Protein AF-A0A170YYJ7-F1 (afdb_monomer)

Organism: Triatoma infestans (NCBI:txid30076)

InterPro domains:
  IPR053010 SET domain-containing protein SmydA-8 [PTHR46455] (1-159)

Sequence (159 aa):
ANRAISSGEIVLREKPLLSGPPQITGPVCLGCHNGLSSESWLTCPKCGWPMCSAKCFSSEYHQPECKWTMEQRNAKVKISQFVTPHPTYAGIMPLRACYFKEHRPDLWNKLLELECHTEYRRSTGKLEQERFAVAQFLRRFYKLEDKFTEEDILQICGI

Secondary structure (DSSP, 8-state):
--S---TT--------S-----SS-S-B-TTT-PBP-SSS-EE-TTT--EES-GGGGG-TTTHHHHHHIIIII-S------SSS--HHHHTHHHHHHHHHHHH-HHHHHHHHTS---HHHHHHTTHHHHHIIIIIIHHHHHHT-TTT--HHHHHHHHH-

Radius of gyration: 17.29 Å; Cα contacts (8 Å, |Δi|>4): 224; chains: 1; bounding box: 44×42×43 Å

Mean predicted aligned error: 4.3 Å

Nearest PDB structures (foldseek):
  2miq-assembly1_A  TM=3.712E-01  e=7.952E+00  Drosophila melanogaster

Structure (mmCIF, N/CA/C/O backbone):
data_AF-A0A170YYJ7-F1
#
_entry.id   AF-A0A170YYJ7-F1
#
loop_
_atom_site.group_PDB
_atom_site.id
_atom_site.type_symbol
_atom_site.label_atom_id
_atom_site.label_alt_id
_atom_site.label_comp_id
_atom_site.label_asym_id
_atom_site.label_entity_id
_atom_site.label_seq_id
_atom_site.pdbx_PDB_ins_code
_atom_site.Cartn_x
_atom_site.Cartn_y
_atom_site.Cartn_z
_atom_site.occupancy
_atom_site.B_iso_or_equiv
_atom_site.auth_seq_id
_atom_site.auth_comp_id
_atom_site.auth_asym_id
_atom_site.auth_atom_id
_atom_site.pdbx_PDB_model_num
ATOM 1 N N . ALA A 1 1 ? -24.684 -12.834 19.399 1.00 68.94 1 ALA A N 1
ATOM 2 C CA . ALA A 1 1 ? -25.572 -13.371 18.347 1.00 68.94 1 ALA A CA 1
ATOM 3 C C . ALA A 1 1 ? -27.001 -13.308 18.862 1.00 68.94 1 ALA A C 1
ATOM 5 O O . ALA A 1 1 ? -27.238 -13.777 19.965 1.00 68.94 1 ALA A O 1
ATOM 6 N N . ASN A 1 2 ? -27.926 -12.706 18.110 1.00 85.56 2 ASN A N 1
ATOM 7 C CA . ASN A 1 2 ? -29.290 -12.437 18.597 1.00 85.56 2 ASN A CA 1
ATOM 8 C C . ASN A 1 2 ? -30.294 -13.556 18.251 1.00 85.56 2 ASN A C 1
ATOM 10 O O . ASN A 1 2 ? -31.490 -13.389 18.463 1.00 85.56 2 ASN A O 1
ATOM 14 N N . ARG A 1 3 ? -29.830 -14.677 17.679 1.00 92.50 3 ARG A N 1
ATOM 15 C CA . ARG A 1 3 ? -30.647 -15.842 17.297 1.00 92.50 3 ARG A CA 1
ATOM 16 C C . ARG A 1 3 ? -29.796 -17.109 17.167 1.00 92.50 3 ARG A C 1
ATOM 18 O O . ARG A 1 3 ? -28.572 -17.010 17.080 1.00 92.50 3 ARG A O 1
ATOM 25 N N . ALA A 1 4 ? -30.452 -18.271 17.099 1.00 93.69 4 ALA A N 1
ATOM 26 C CA . ALA A 1 4 ? -29.817 -19.538 16.737 1.00 93.69 4 ALA A CA 1
ATOM 27 C C . ALA A 1 4 ? -29.275 -19.495 15.294 1.00 93.69 4 ALA A C 1
ATOM 29 O O . ALA A 1 4 ? -29.890 -18.889 14.409 1.00 93.69 4 ALA A O 1
ATOM 30 N N . ILE A 1 5 ? -28.116 -20.119 15.081 1.00 94.06 5 ILE A N 1
ATOM 31 C CA . ILE A 1 5 ? -27.394 -20.173 13.804 1.00 94.06 5 ILE A CA 1
ATOM 32 C C . ILE A 1 5 ? -27.263 -21.643 13.413 1.00 94.06 5 ILE A C 1
ATOM 34 O O . ILE A 1 5 ? -26.844 -22.463 14.231 1.00 94.06 5 ILE A O 1
ATOM 38 N N . SER A 1 6 ? -27.633 -21.972 12.179 1.00 95.44 6 SER A N 1
ATOM 39 C CA . SER A 1 6 ? -27.541 -23.341 11.666 1.00 95.44 6 SER A CA 1
ATOM 40 C C . SER A 1 6 ? -26.150 -23.640 11.105 1.00 95.44 6 SER A C 1
ATOM 42 O O . SER A 1 6 ? -25.427 -22.742 10.672 1.00 95.44 6 SER A O 1
ATOM 44 N N . SER A 1 7 ? -25.766 -24.920 11.077 1.00 95.06 7 SER A N 1
ATOM 45 C CA . SER A 1 7 ? -24.508 -25.337 10.447 1.00 95.06 7 SER A CA 1
ATOM 46 C C . SER A 1 7 ? -24.470 -24.914 8.972 1.00 95.06 7 SER A C 1
ATOM 48 O O . SER A 1 7 ? -25.429 -25.140 8.235 1.00 95.06 7 SER A O 1
ATOM 50 N N . GLY A 1 8 ? -23.371 -24.280 8.551 1.00 94.56 8 GLY A N 1
ATOM 51 C CA . GLY A 1 8 ? -23.176 -23.778 7.185 1.00 94.56 8 GLY A CA 1
ATOM 52 C C . GLY A 1 8 ? -23.869 -22.447 6.866 1.00 94.56 8 GLY A C 1
ATOM 53 O O . GLY A 1 8 ? -23.760 -21.959 5.742 1.00 94.56 8 GLY A O 1
ATOM 54 N N . GLU A 1 9 ? -24.565 -21.836 7.824 1.00 95.69 9 GLU A N 1
ATOM 55 C CA . GLU A 1 9 ? -25.252 -20.567 7.611 1.00 95.69 9 GLU A CA 1
ATOM 56 C C . GLU A 1 9 ? -24.273 -19.383 7.511 1.00 95.69 9 GLU A C 1
ATOM 58 O O . GLU A 1 9 ? -23.360 -19.224 8.324 1.00 95.69 9 GLU A O 1
ATOM 63 N N . ILE A 1 10 ? -24.492 -18.504 6.528 1.00 93.9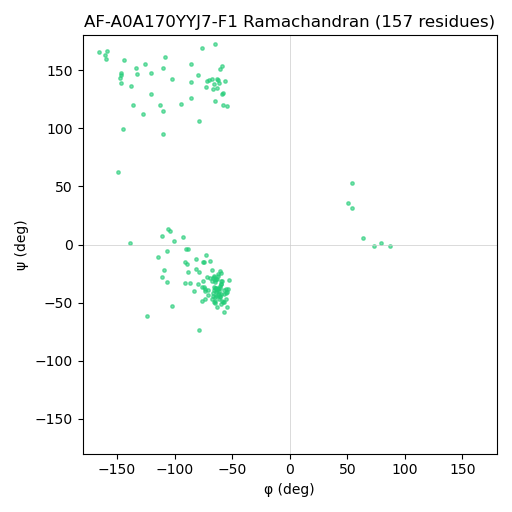4 10 ILE A N 1
ATOM 64 C CA . ILE A 1 10 ? -23.732 -17.257 6.393 1.00 93.94 10 ILE A CA 1
ATOM 65 C C . ILE A 1 10 ? -24.278 -16.232 7.387 1.00 93.94 10 ILE A C 1
ATOM 67 O O . ILE A 1 10 ? -25.340 -15.651 7.176 1.00 93.94 10 ILE A O 1
ATOM 71 N N . VAL A 1 11 ? -23.521 -15.983 8.454 1.00 93.75 11 VAL A N 1
ATOM 72 C CA . VAL A 1 11 ? -23.893 -15.027 9.512 1.00 93.75 11 VAL A CA 1
ATOM 73 C C . VAL A 1 11 ? -23.613 -13.577 9.105 1.00 93.75 11 VAL A C 1
ATOM 75 O O . VAL A 1 11 ? 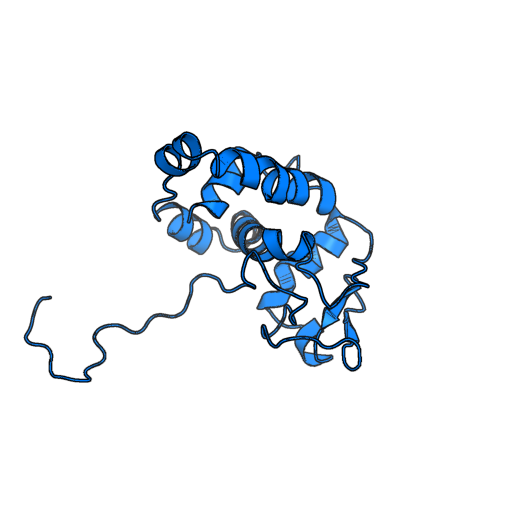-24.362 -12.676 9.476 1.00 93.75 11 VAL A O 1
ATOM 78 N N . LEU A 1 12 ? -22.549 -13.345 8.332 1.00 93.00 12 LEU A N 1
ATOM 79 C CA . LEU A 1 12 ? -22.126 -12.025 7.868 1.00 93.00 12 LEU A CA 1
ATOM 80 C C . LEU A 1 12 ? -21.502 -12.140 6.474 1.00 93.00 12 LEU A C 1
ATOM 82 O O . LEU A 1 12 ? -20.732 -13.060 6.198 1.00 93.00 12 LEU A O 1
ATOM 86 N N . ARG A 1 13 ? -21.818 -11.184 5.600 1.00 94.69 13 ARG A N 1
ATOM 87 C CA . ARG A 1 13 ? -21.147 -10.986 4.314 1.00 94.69 13 ARG A CA 1
ATOM 88 C C . ARG A 1 13 ? -20.905 -9.498 4.138 1.00 94.69 13 ARG A C 1
ATOM 90 O O . ARG A 1 13 ? -21.857 -8.728 4.078 1.00 94.69 13 ARG A O 1
ATOM 97 N N . GLU A 1 14 ? -19.646 -9.117 3.999 1.00 93.12 14 GLU A N 1
ATOM 98 C CA . GLU A 1 14 ? -19.244 -7.726 3.827 1.00 93.12 14 GLU A CA 1
ATOM 99 C C . GLU A 1 14 ? -18.233 -7.602 2.682 1.00 93.12 14 GLU A C 1
ATOM 101 O O . GLU A 1 14 ? -17.515 -8.550 2.357 1.00 93.12 14 GLU A O 1
ATOM 106 N N . LYS A 1 15 ? -18.216 -6.439 2.026 1.00 90.94 15 LYS A N 1
ATOM 107 C CA . LYS A 1 15 ? -17.184 -6.106 1.042 1.00 90.94 15 LYS A CA 1
ATOM 108 C C . LYS A 1 15 ? -15.971 -5.519 1.768 1.00 90.94 15 LYS A C 1
ATOM 110 O O . LYS A 1 15 ? -16.167 -4.698 2.658 1.00 90.94 15 LYS A O 1
ATOM 115 N N . PRO A 1 16 ? -14.736 -5.859 1.369 1.00 90.88 16 PRO A N 1
ATOM 116 C CA . PRO A 1 16 ? -13.560 -5.276 1.997 1.00 90.88 16 PRO A CA 1
ATOM 117 C C . PRO A 1 16 ? -13.539 -3.755 1.792 1.00 90.88 16 PRO A C 1
ATOM 119 O O . PRO A 1 16 ? -13.824 -3.276 0.692 1.00 90.88 16 PRO A O 1
ATOM 122 N N . LEU A 1 17 ? -13.155 -3.007 2.831 1.00 91.19 17 LEU A N 1
ATOM 123 C CA . LEU A 1 17 ? -12.906 -1.563 2.722 1.00 91.19 17 LEU A CA 1
ATOM 124 C C . LEU A 1 17 ? -11.730 -1.280 1.779 1.00 91.19 17 LEU A C 1
ATOM 126 O O . LEU A 1 17 ? -11.755 -0.324 1.005 1.00 91.19 17 LEU A O 1
ATOM 130 N N . LEU A 1 18 ? -10.711 -2.141 1.831 1.00 91.50 18 LEU A N 1
ATOM 131 C CA . LEU A 1 18 ? -9.502 -2.057 1.030 1.00 91.50 18 LEU A CA 1
ATOM 132 C C . LEU A 1 18 ? -8.978 -3.461 0.703 1.00 91.50 18 LEU A C 1
ATOM 134 O O . LEU A 1 18 ? -9.114 -4.387 1.497 1.00 91.50 18 LEU A O 1
ATOM 138 N N . SER A 1 19 ? -8.356 -3.616 -0.465 1.00 91.88 19 SER A N 1
ATOM 139 C CA . SER A 1 19 ? -7.645 -4.838 -0.849 1.00 91.88 19 SER A CA 1
ATOM 140 C C . SER A 1 19 ? -6.265 -4.509 -1.415 1.00 91.88 19 SER A C 1
ATOM 142 O O . SER A 1 19 ? -6.058 -3.477 -2.065 1.00 91.88 19 SER A O 1
ATOM 144 N N . GLY A 1 20 ? -5.302 -5.393 -1.175 1.00 92.56 20 GLY A N 1
ATOM 145 C CA . GLY A 1 20 ? -3.909 -5.178 -1.539 1.00 92.56 20 GLY A CA 1
ATOM 146 C C . GLY A 1 20 ? -3.082 -6.461 -1.474 1.00 92.56 20 GLY A C 1
ATOM 147 O O . GLY A 1 20 ? -3.537 -7.456 -0.912 1.00 92.56 20 GLY A O 1
ATOM 148 N N . PRO A 1 21 ? -1.877 -6.444 -2.066 1.00 92.50 21 PRO A N 1
ATOM 149 C CA . PRO A 1 21 ? -0.914 -7.524 -1.904 1.00 92.50 21 PRO A CA 1
ATOM 150 C C . PRO A 1 21 ? -0.504 -7.704 -0.429 1.00 92.50 21 PRO A C 1
ATOM 152 O O . PRO A 1 21 ? -0.463 -6.715 0.309 1.00 92.50 21 PRO A O 1
ATOM 155 N N . PRO A 1 22 ? -0.131 -8.927 -0.005 1.00 88.31 22 PRO A N 1
ATOM 156 C CA . PRO A 1 22 ? 0.529 -9.147 1.280 1.00 88.31 22 PRO A CA 1
ATOM 157 C C . PRO A 1 22 ? 1.837 -8.355 1.389 1.00 88.31 22 PRO A C 1
ATOM 159 O O . PRO A 1 22 ? 2.495 -8.107 0.380 1.00 88.31 22 PRO A O 1
ATOM 162 N N . GLN A 1 23 ? 2.266 -8.019 2.613 1.00 83.56 23 GLN A N 1
ATOM 163 C CA . GLN A 1 23 ? 3.525 -7.284 2.809 1.00 83.56 23 GLN A CA 1
ATOM 164 C C . GLN A 1 23 ? 4.747 -8.049 2.272 1.00 83.56 23 GLN A C 1
ATOM 166 O O . GLN A 1 23 ? 5.681 -7.453 1.739 1.00 83.56 23 GLN A O 1
ATOM 171 N N . ILE A 1 24 ? 4.732 -9.378 2.403 1.00 87.75 24 ILE A N 1
ATOM 172 C CA . ILE A 1 24 ? 5.781 -10.271 1.914 1.00 87.75 24 ILE A CA 1
ATOM 173 C C . ILE A 1 24 ? 5.201 -11.054 0.741 1.00 87.75 24 ILE A C 1
ATOM 175 O O . ILE A 1 24 ? 4.529 -12.066 0.923 1.00 87.75 24 ILE A O 1
ATOM 179 N N . THR A 1 25 ? 5.439 -10.561 -0.471 1.00 87.69 25 THR A N 1
ATOM 180 C CA . THR A 1 25 ? 4.999 -11.215 -1.704 1.00 87.69 25 THR A CA 1
ATOM 181 C C . THR A 1 25 ? 5.996 -10.976 -2.828 1.00 87.69 25 THR A C 1
ATOM 183 O O . THR A 1 25 ? 6.580 -9.894 -2.930 1.00 87.69 25 THR A O 1
ATOM 186 N N . GLY A 1 26 ? 6.152 -11.968 -3.707 1.00 88.12 26 GLY A N 1
ATOM 187 C CA . GLY A 1 26 ? 6.691 -11.721 -5.044 1.00 88.12 26 GLY A CA 1
ATOM 188 C C . GLY A 1 26 ? 5.741 -10.829 -5.859 1.00 88.12 26 GLY A C 1
ATOM 189 O O . GLY A 1 26 ? 4.630 -10.532 -5.400 1.00 88.12 26 GLY A O 1
ATOM 190 N N . PRO A 1 27 ? 6.136 -10.379 -7.060 1.00 89.12 27 PRO A N 1
ATOM 191 C CA . PRO A 1 27 ? 5.299 -9.488 -7.848 1.00 89.12 27 PRO A CA 1
ATOM 192 C C . PRO A 1 27 ? 3.933 -10.084 -8.186 1.00 89.12 27 PRO A C 1
ATOM 194 O O . PRO A 1 27 ? 3.812 -11.189 -8.713 1.00 89.12 27 PRO A O 1
ATOM 197 N N . VAL A 1 28 ? 2.896 -9.300 -7.916 1.00 93.31 28 VAL A N 1
ATOM 198 C CA . VAL A 1 28 ? 1.508 -9.607 -8.262 1.00 93.31 28 VAL A CA 1
ATOM 199 C C . VAL A 1 28 ? 0.924 -8.451 -9.060 1.00 93.31 28 VAL A C 1
ATOM 201 O O . VAL A 1 28 ? 1.355 -7.305 -8.942 1.00 93.31 28 VAL A O 1
ATOM 204 N N . CYS A 1 29 ? -0.095 -8.718 -9.866 1.00 95.19 29 CYS A N 1
ATOM 205 C CA . CYS A 1 29 ? -0.806 -7.661 -10.560 1.00 95.19 29 CYS A CA 1
ATOM 206 C C . CYS A 1 29 ? -1.512 -6.763 -9.542 1.00 95.19 29 CYS A C 1
ATOM 208 O O . CYS A 1 29 ? -2.374 -7.219 -8.799 1.00 95.19 29 CYS A O 1
ATOM 210 N N . LEU A 1 30 ? -1.233 -5.463 -9.554 1.00 96.12 30 LEU A N 1
ATOM 211 C CA . LEU A 1 30 ? -1.900 -4.543 -8.633 1.00 96.12 30 LEU A CA 1
ATOM 212 C C . LEU A 1 30 ? -3.372 -4.267 -8.994 1.00 96.12 30 LEU A C 1
ATOM 214 O O . LEU A 1 30 ? -4.108 -3.688 -8.197 1.00 96.12 30 LEU A O 1
ATOM 218 N N . GLY A 1 31 ? -3.829 -4.714 -10.167 1.00 96.06 31 GLY A N 1
ATOM 219 C CA . GLY A 1 31 ? -5.227 -4.612 -10.575 1.00 96.06 31 GLY A CA 1
ATOM 220 C C . GLY A 1 31 ? -6.124 -5.768 -10.120 1.00 96.06 31 GLY A C 1
ATOM 221 O O . GLY A 1 31 ? -7.305 -5.520 -9.896 1.00 96.06 31 GLY A O 1
ATOM 222 N N . CYS A 1 32 ? -5.601 -6.998 -10.022 1.00 95.44 32 CYS A N 1
ATOM 223 C CA . CYS A 1 32 ? -6.387 -8.204 -9.698 1.00 95.44 32 CYS A CA 1
ATOM 224 C C . CYS A 1 32 ? -5.714 -9.180 -8.717 1.00 95.44 32 CYS A C 1
ATOM 226 O O . CYS A 1 32 ? -6.265 -10.242 -8.454 1.00 95.44 32 CYS A O 1
ATOM 228 N N . HIS A 1 33 ? -4.514 -8.856 -8.229 1.00 94.44 33 HIS A N 1
ATOM 229 C CA . HIS A 1 33 ? -3.708 -9.632 -7.275 1.00 94.44 33 HIS A CA 1
ATOM 230 C C . HIS A 1 33 ? -3.223 -11.012 -7.744 1.00 94.44 33 HIS A C 1
ATOM 232 O O . HIS A 1 33 ? -2.569 -11.711 -6.976 1.00 94.44 33 HIS A O 1
ATOM 238 N N . ASN A 1 34 ? -3.444 -11.384 -9.008 1.00 93.25 34 ASN A N 1
ATOM 239 C CA . ASN A 1 34 ? -2.844 -12.589 -9.587 1.00 93.25 34 ASN A CA 1
ATOM 240 C C . ASN A 1 34 ? -1.310 -12.496 -9.593 1.00 93.25 34 ASN A C 1
ATOM 242 O O . ASN A 1 34 ? -0.756 -11.437 -9.902 1.00 93.25 34 ASN A O 1
ATOM 246 N N . GLY A 1 35 ? -0.635 -13.615 -9.320 1.00 91.50 35 GLY A N 1
ATOM 247 C CA . GLY A 1 35 ? 0.821 -13.731 -9.434 1.00 91.50 35 GLY A CA 1
ATOM 248 C C . GLY A 1 35 ? 1.326 -13.369 -10.830 1.00 91.50 35 GLY A C 1
ATOM 249 O O . GLY A 1 35 ? 0.689 -13.698 -11.832 1.00 91.50 35 GLY A O 1
ATOM 250 N N . LEU A 1 36 ? 2.461 -12.673 -10.887 1.00 91.38 36 LEU A N 1
ATOM 251 C CA . LEU A 1 36 ? 3.171 -12.382 -12.128 1.00 91.38 36 LEU A CA 1
ATOM 252 C C . LEU A 1 36 ? 4.373 -13.314 -12.251 1.00 91.38 36 LEU A C 1
ATOM 254 O O . LEU A 1 36 ? 5.039 -13.616 -11.263 1.00 91.38 36 LEU A O 1
ATOM 258 N N . SER A 1 37 ? 4.650 -13.748 -13.474 1.00 84.38 37 SER A N 1
ATOM 259 C CA . SER A 1 37 ? 5.824 -14.555 -13.811 1.00 84.38 37 SER A CA 1
ATOM 260 C C . SER A 1 37 ? 6.819 -13.711 -14.602 1.00 84.38 37 SER A C 1
ATOM 262 O O . SER A 1 37 ? 6.441 -12.678 -15.158 1.00 84.38 37 SER A O 1
ATOM 264 N N . SER A 1 38 ? 8.083 -14.127 -14.675 1.00 79.56 38 SER A N 1
ATOM 265 C CA . SER A 1 38 ? 9.093 -13.451 -15.501 1.00 79.56 38 SER A CA 1
ATOM 266 C C . SER A 1 38 ? 8.754 -13.486 -16.992 1.00 79.56 38 SER A C 1
ATOM 268 O O . SER A 1 38 ? 9.171 -12.600 -17.736 1.00 79.56 38 SER A O 1
ATOM 270 N N . GLU A 1 39 ? 7.975 -14.478 -17.417 1.00 83.50 39 GLU A N 1
ATOM 271 C CA . GLU A 1 39 ? 7.660 -14.769 -18.813 1.00 83.50 39 GLU A CA 1
ATOM 272 C C . GLU A 1 39 ? 6.433 -13.997 -19.313 1.00 83.50 39 GLU A C 1
ATOM 274 O O . GLU A 1 39 ? 6.281 -13.801 -20.519 1.00 83.50 39 GLU A O 1
ATOM 279 N N . SER A 1 40 ? 5.538 -13.563 -18.415 1.00 84.19 40 SER A N 1
ATOM 280 C CA . SER A 1 40 ? 4.268 -12.948 -18.809 1.00 84.19 40 SER A CA 1
ATOM 281 C C . SER A 1 40 ? 3.821 -11.836 -17.863 1.00 84.19 40 SER A C 1
ATOM 283 O O . SER A 1 40 ? 3.228 -12.067 -16.806 1.00 84.19 40 SER A O 1
ATOM 285 N N . TRP A 1 41 ? 4.086 -10.601 -18.284 1.00 93.62 41 TRP A N 1
ATOM 286 C CA . TRP A 1 41 ? 3.578 -9.377 -17.676 1.00 93.62 41 TRP A CA 1
ATOM 287 C C . TRP A 1 41 ? 3.662 -8.220 -18.678 1.00 93.62 41 TRP A C 1
ATOM 289 O O . TRP A 1 41 ? 4.413 -8.254 -19.651 1.00 93.62 41 TRP A O 1
ATOM 299 N N . LEU A 1 42 ? 2.880 -7.174 -18.430 1.00 94.75 42 LEU A N 1
AT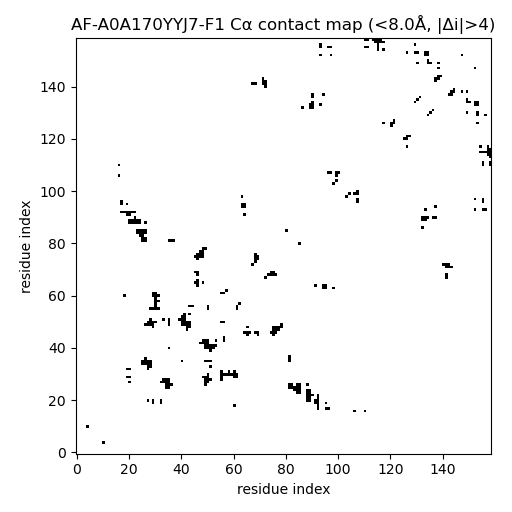OM 300 C CA . LEU A 1 42 ? 2.907 -5.921 -19.170 1.00 94.75 42 LEU A CA 1
ATOM 301 C C . LEU A 1 42 ? 3.223 -4.768 -18.226 1.00 94.75 42 LEU A C 1
ATOM 303 O O . LEU A 1 42 ? 2.792 -4.749 -17.075 1.00 94.75 42 LEU A O 1
ATOM 307 N N . THR A 1 43 ? 3.913 -3.759 -18.734 1.00 95.44 43 THR A N 1
ATOM 308 C CA . THR A 1 43 ? 4.196 -2.531 -17.990 1.00 95.44 43 THR A CA 1
ATOM 309 C C . THR A 1 43 ? 3.035 -1.555 -18.130 1.00 95.44 43 THR A C 1
ATOM 311 O O . THR A 1 43 ? 2.678 -1.184 -19.249 1.00 95.44 43 THR A O 1
ATOM 314 N N . CYS A 1 44 ? 2.485 -1.066 -17.015 1.00 97.25 44 CYS A N 1
ATOM 315 C CA . CYS A 1 44 ? 1.529 0.036 -17.052 1.00 97.25 44 CYS A CA 1
ATOM 316 C C . CYS A 1 44 ? 2.183 1.258 -17.725 1.00 97.25 44 CYS A C 1
ATOM 318 O O . CYS A 1 44 ? 3.187 1.772 -17.217 1.00 97.25 44 CYS A O 1
ATOM 320 N N . PRO A 1 45 ? 1.642 1.768 -18.848 1.00 96.38 45 PRO A N 1
ATOM 321 C CA . PRO A 1 45 ? 2.317 2.791 -19.645 1.00 96.38 45 PRO A CA 1
ATOM 322 C C . PRO A 1 45 ? 2.429 4.131 -18.913 1.00 96.38 45 PRO A C 1
ATOM 324 O O . PRO A 1 45 ? 3.322 4.915 -19.235 1.00 96.38 45 PRO A O 1
ATOM 327 N N . LYS A 1 46 ? 1.564 4.373 -17.920 1.00 96.38 46 LYS A N 1
ATOM 328 C CA . LYS A 1 46 ? 1.579 5.567 -17.069 1.00 96.38 46 LYS A CA 1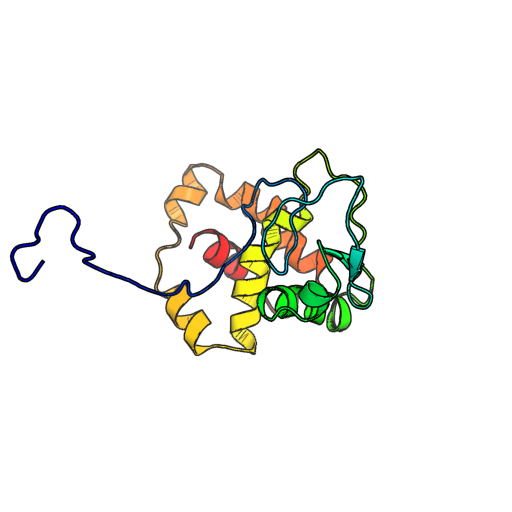
ATOM 329 C C . LYS A 1 46 ? 2.662 5.439 -15.996 1.00 96.38 46 LYS A C 1
ATOM 331 O O . LYS A 1 46 ? 3.727 6.033 -16.121 1.00 96.38 46 LYS A O 1
ATOM 336 N N . CYS A 1 47 ? 2.423 4.603 -14.990 1.00 95.94 47 CYS A N 1
ATOM 337 C CA . CYS A 1 47 ? 3.236 4.547 -13.776 1.00 95.94 47 CYS A CA 1
ATOM 338 C C . CYS A 1 47 ? 4.403 3.546 -13.820 1.00 95.94 47 CYS A C 1
ATOM 340 O O . CYS A 1 47 ? 5.283 3.626 -12.974 1.00 95.94 47 CYS A O 1
ATOM 342 N N . GLY A 1 48 ? 4.448 2.606 -14.768 1.00 95.31 48 GLY A N 1
ATOM 343 C CA . GLY A 1 48 ? 5.523 1.609 -14.870 1.00 95.31 48 GLY A CA 1
ATOM 344 C C . GLY A 1 48 ? 5.339 0.322 -14.055 1.00 95.31 48 GLY A C 1
ATOM 345 O O . GLY A 1 48 ? 6.185 -0.563 -14.136 1.00 95.31 48 GLY A O 1
ATOM 346 N N . TRP A 1 49 ? 4.256 0.173 -13.289 1.00 95.25 49 TRP A N 1
ATOM 347 C CA . TRP A 1 49 ? 4.007 -1.063 -12.538 1.00 95.25 49 TRP A CA 1
ATOM 348 C C . TRP A 1 49 ? 3.761 -2.272 -13.460 1.00 95.25 49 TRP A C 1
ATOM 350 O O . TRP A 1 49 ? 3.023 -2.128 -14.440 1.00 95.25 49 TRP A O 1
ATOM 360 N N . PRO A 1 50 ? 4.326 -3.458 -13.157 1.00 94.56 50 PRO A N 1
ATOM 361 C CA . PRO A 1 50 ? 4.024 -4.685 -13.885 1.00 94.56 50 PRO A CA 1
ATOM 362 C C . PRO A 1 50 ? 2.596 -5.174 -13.586 1.00 94.56 50 PRO A C 1
ATOM 364 O O . PRO A 1 50 ? 2.100 -5.078 -12.463 1.00 94.56 50 PRO A O 1
ATOM 367 N N . MET A 1 51 ? 1.919 -5.688 -14.610 1.00 95.75 51 MET A N 1
ATOM 368 C CA . MET A 1 51 ? 0.511 -6.093 -14.590 1.00 95.75 51 MET A CA 1
ATOM 369 C C . MET A 1 51 ? 0.290 -7.334 -15.444 1.00 95.75 51 MET A C 1
ATOM 371 O O . MET A 1 51 ? 1.046 -7.590 -16.373 1.00 95.75 51 MET A O 1
ATOM 375 N N . CYS A 1 52 ? -0.792 -8.072 -15.196 1.00 95.81 52 CYS A N 1
ATOM 376 C CA . CYS A 1 52 ? -1.105 -9.258 -15.994 1.00 95.81 52 CYS A CA 1
ATOM 377 C C . CYS A 1 52 ? -1.742 -8.926 -17.356 1.00 95.81 52 CYS A C 1
ATOM 379 O O . CYS A 1 52 ? -1.692 -9.737 -18.272 1.00 95.81 52 CYS A O 1
ATOM 381 N N . SER A 1 53 ? -2.376 -7.757 -17.503 1.00 95.94 53 SER A N 1
ATOM 382 C CA . SER A 1 53 ? -3.081 -7.379 -18.732 1.00 95.94 53 SER A CA 1
ATOM 383 C C . SER A 1 53 ? -3.301 -5.870 -18.840 1.00 95.94 53 SER A C 1
ATOM 385 O O . SER A 1 53 ? -3.272 -5.149 -17.839 1.00 95.94 53 SER A O 1
ATOM 387 N N . ALA A 1 54 ? -3.612 -5.398 -20.052 1.00 96.31 54 ALA A N 1
ATOM 388 C CA . ALA A 1 54 ? -3.937 -3.995 -20.295 1.00 96.31 54 ALA A CA 1
ATOM 389 C C . ALA A 1 54 ? -5.212 -3.532 -19.569 1.00 96.31 54 ALA A C 1
ATOM 391 O O . ALA A 1 54 ? -5.299 -2.380 -19.149 1.00 96.31 54 ALA A O 1
ATOM 392 N N . LYS A 1 55 ? -6.175 -4.437 -19.335 1.00 96.88 55 LYS A N 1
ATOM 393 C CA . LYS A 1 55 ? -7.383 -4.150 -18.542 1.00 96.88 55 LYS A CA 1
ATOM 394 C C . LYS A 1 55 ? -7.035 -3.730 -17.109 1.00 96.88 55 LYS A C 1
ATOM 396 O O . LYS A 1 55 ? -7.714 -2.888 -16.527 1.00 96.88 55 LYS A O 1
ATOM 401 N N . CYS A 1 56 ? -5.963 -4.283 -16.542 1.00 97.44 56 CYS A N 1
ATOM 402 C CA . CYS A 1 56 ? -5.526 -3.946 -15.189 1.00 97.44 56 CYS A CA 1
ATOM 403 C C . CYS A 1 56 ? -4.859 -2.567 -15.090 1.00 97.44 56 CYS A C 1
ATOM 405 O O . CYS A 1 56 ? -4.783 -2.031 -13.987 1.00 97.44 56 CYS A O 1
ATOM 407 N N . PHE A 1 57 ? -4.451 -1.948 -16.207 1.00 97.06 57 PHE A N 1
ATOM 408 C CA . PHE A 1 57 ? -3.924 -0.576 -16.204 1.00 97.06 57 PHE A CA 1
ATOM 409 C C . PHE A 1 57 ? -4.962 0.451 -15.740 1.00 97.06 57 PHE A C 1
ATOM 411 O O . PHE A 1 57 ? -4.600 1.481 -15.176 1.00 97.06 57 PHE A O 1
ATOM 418 N N . SER A 1 58 ? -6.244 0.175 -15.986 1.00 95.50 58 SER A N 1
ATOM 419 C CA . SER A 1 58 ? -7.379 1.024 -15.617 1.00 95.50 58 SER A CA 1
ATOM 420 C C . SER A 1 58 ? -8.181 0.477 -14.434 1.00 95.50 58 SER A C 1
ATOM 422 O O . SER A 1 58 ? -9.299 0.930 -14.209 1.00 95.50 58 SER A O 1
ATOM 424 N N . SER A 1 59 ? -7.651 -0.506 -13.697 1.00 96.19 59 SER A N 1
ATOM 425 C CA . SER A 1 59 ? -8.318 -1.021 -12.497 1.00 96.19 59 SER A CA 1
ATOM 426 C C . SER A 1 59 ? -8.431 0.079 -11.440 1.00 96.19 59 SER A C 1
ATOM 428 O O . SER A 1 59 ? -7.449 0.770 -11.160 1.00 96.19 59 SER A O 1
ATOM 430 N N . GLU A 1 60 ? -9.603 0.212 -10.817 1.00 93.88 60 GLU A N 1
ATOM 431 C CA . GLU A 1 60 ? -9.807 1.134 -9.693 1.00 93.88 60 GLU A CA 1
ATOM 432 C C . GLU A 1 60 ? -8.883 0.804 -8.516 1.00 93.88 60 GLU A C 1
ATOM 434 O O . GLU A 1 60 ? -8.356 1.710 -7.877 1.00 93.88 60 GLU A O 1
ATOM 439 N N . TYR A 1 61 ? -8.583 -0.483 -8.308 1.00 93.88 61 TYR A N 1
ATOM 440 C CA . TYR A 1 61 ? -7.643 -0.921 -7.282 1.00 93.88 61 TYR A CA 1
ATOM 441 C C . TYR A 1 61 ? -6.220 -0.444 -7.565 1.00 93.88 61 TYR A C 1
ATOM 443 O O . TYR A 1 61 ? -5.484 -0.192 -6.622 1.00 93.88 61 TYR A O 1
ATOM 451 N N . HIS A 1 62 ? -5.838 -0.289 -8.837 1.00 96.31 62 HIS A N 1
ATOM 452 C CA . HIS A 1 62 ? -4.507 0.187 -9.214 1.00 96.31 62 HIS A CA 1
ATOM 453 C C . HIS A 1 62 ? -4.358 1.720 -9.142 1.00 96.31 62 HIS A C 1
ATOM 455 O O . HIS A 1 62 ? -3.256 2.275 -9.092 1.00 96.31 62 HIS A O 1
ATOM 461 N N . GLN A 1 63 ? -5.480 2.433 -9.194 1.00 95.44 63 GLN A N 1
ATOM 462 C CA . GLN A 1 63 ? -5.505 3.880 -9.356 1.00 95.44 63 GLN A CA 1
ATOM 463 C C . GLN A 1 63 ? -4.676 4.654 -8.304 1.00 95.44 63 GLN A C 1
ATOM 465 O O . GLN A 1 63 ? -3.970 5.572 -8.735 1.00 95.44 63 GLN A O 1
ATOM 470 N N . PRO A 1 64 ? -4.678 4.301 -6.999 1.00 95.44 64 PRO A N 1
ATOM 471 C CA . PRO A 1 64 ? -3.938 5.040 -5.974 1.00 95.44 64 PRO A CA 1
ATOM 472 C C . PRO A 1 64 ? -2.435 5.143 -6.255 1.00 95.44 64 PRO A C 1
ATOM 474 O O . PRO A 1 64 ? -1.894 6.238 -6.425 1.00 95.44 64 PRO A O 1
ATOM 477 N N . GLU A 1 65 ? -1.751 4.002 -6.390 1.00 95.00 65 GLU A N 1
ATOM 478 C CA . GLU A 1 65 ? -0.316 3.985 -6.667 1.00 95.00 65 GLU A CA 1
ATOM 479 C C . GLU A 1 65 ? 0.011 4.526 -8.061 1.00 95.00 65 GLU A C 1
ATOM 481 O O . GLU A 1 65 ? 1.067 5.128 -8.262 1.00 95.00 65 GLU A O 1
ATOM 486 N N . CYS A 1 66 ? -0.889 4.347 -9.032 1.00 96.38 66 CYS A N 1
ATOM 487 C CA . CYS A 1 66 ? -0.693 4.840 -10.387 1.00 96.38 66 CYS A CA 1
ATOM 488 C C . CYS A 1 66 ? -0.668 6.370 -10.415 1.00 96.38 66 CYS A C 1
ATOM 490 O O . CYS A 1 66 ? 0.271 6.958 -10.954 1.00 96.38 66 CYS A O 1
ATOM 492 N N . LYS A 1 67 ? -1.664 7.011 -9.793 1.00 95.44 67 LYS A N 1
ATOM 493 C CA . LYS A 1 67 ? -1.780 8.471 -9.739 1.00 95.44 67 LYS A CA 1
ATOM 494 C C . LYS A 1 67 ? -0.641 9.106 -8.969 1.00 95.44 67 LYS A C 1
ATOM 496 O O . LYS A 1 67 ? 0.030 9.969 -9.520 1.00 95.44 67 LYS A O 1
ATOM 501 N N . TRP A 1 68 ? -0.340 8.638 -7.760 1.00 94.75 68 TRP A N 1
ATOM 502 C CA . TRP A 1 68 ? 0.756 9.225 -6.987 1.00 94.75 68 TRP A CA 1
ATOM 503 C C . TRP A 1 68 ? 2.131 8.994 -7.619 1.00 94.75 68 TRP A C 1
ATOM 505 O O . TRP A 1 68 ? 3.002 9.858 -7.521 1.00 94.75 68 TRP A O 1
ATOM 515 N N . THR A 1 69 ? 2.326 7.903 -8.369 1.00 94.94 69 THR A N 1
ATOM 516 C CA . THR A 1 69 ? 3.536 7.761 -9.196 1.00 94.94 69 THR A CA 1
ATOM 517 C C . THR A 1 69 ? 3.635 8.869 -10.252 1.00 94.94 69 THR A C 1
ATOM 519 O O . THR A 1 69 ? 4.716 9.413 -10.478 1.00 94.94 69 THR A O 1
ATOM 522 N N . MET A 1 70 ? 2.522 9.203 -10.908 1.00 94.50 70 MET A N 1
ATOM 523 C CA . MET A 1 70 ? 2.486 10.220 -11.962 1.00 94.50 70 MET A CA 1
ATOM 524 C C . MET A 1 70 ? 2.593 11.644 -11.407 1.00 94.50 70 MET A C 1
ATOM 526 O O . MET A 1 70 ? 3.373 12.437 -11.918 1.00 94.50 70 MET A O 1
ATOM 530 N N . GLU A 1 71 ? 1.820 11.955 -10.371 1.00 92.69 71 GLU A N 1
ATOM 531 C CA . GLU A 1 71 ? 1.643 13.311 -9.844 1.00 92.69 71 GLU A CA 1
ATOM 532 C C . GLU A 1 71 ? 2.765 13.723 -8.885 1.00 92.69 71 GLU A C 1
ATOM 534 O O . GLU A 1 71 ? 3.219 14.860 -8.933 1.00 92.69 71 GLU A O 1
ATOM 539 N N . GLN A 1 72 ? 3.218 12.808 -8.022 1.00 90.06 72 GLN A N 1
ATOM 540 C CA . GLN A 1 72 ? 4.155 13.129 -6.939 1.00 90.06 72 GLN A CA 1
ATOM 541 C C . GLN A 1 72 ? 5.581 12.688 -7.299 1.00 90.06 72 GLN A C 1
ATOM 543 O O . GLN A 1 72 ? 6.536 13.472 -7.301 1.00 90.06 72 GLN A O 1
ATOM 548 N N . ARG A 1 73 ? 5.748 11.414 -7.678 1.00 87.75 73 ARG A N 1
ATOM 549 C CA . ARG A 1 73 ? 7.074 10.844 -7.965 1.00 87.75 73 ARG A CA 1
ATOM 550 C C . ARG A 1 73 ? 7.677 11.381 -9.268 1.00 87.75 73 ARG A C 1
ATOM 552 O O . ARG A 1 73 ? 8.882 11.635 -9.307 1.00 87.75 73 ARG A O 1
ATOM 559 N N . ASN A 1 74 ? 6.856 11.557 -10.307 1.00 84.62 74 ASN A N 1
ATOM 560 C CA . ASN A 1 74 ? 7.248 11.955 -11.668 1.00 84.62 74 ASN A CA 1
ATOM 561 C C . ASN A 1 74 ? 8.337 11.053 -12.296 1.00 84.62 74 ASN A C 1
ATOM 563 O O . ASN A 1 74 ? 9.188 11.488 -13.069 1.00 84.62 74 ASN A O 1
ATOM 567 N N . ALA A 1 75 ? 8.336 9.769 -11.936 1.00 90.44 75 ALA A N 1
ATOM 568 C CA . ALA A 1 75 ? 9.209 8.759 -12.524 1.00 90.44 75 ALA A CA 1
ATOM 569 C C . ALA A 1 75 ? 8.481 7.414 -12.543 1.00 90.44 75 ALA A C 1
ATOM 571 O O . ALA A 1 75 ? 7.773 7.079 -11.592 1.00 90.44 75 ALA A O 1
ATOM 572 N N . LYS A 1 76 ? 8.690 6.607 -13.589 1.00 92.94 76 LYS A N 1
ATOM 573 C CA . LYS A 1 76 ? 8.087 5.269 -13.692 1.00 92.94 76 LYS A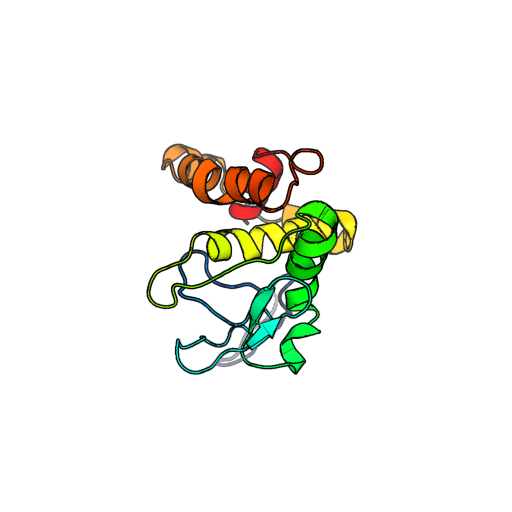 CA 1
ATOM 574 C C . LYS A 1 76 ? 8.731 4.283 -12.722 1.00 92.94 76 LYS A C 1
ATOM 576 O O . LYS A 1 76 ? 9.948 4.313 -12.505 1.00 92.94 76 LYS A O 1
ATOM 581 N N . VAL A 1 77 ? 7.919 3.423 -12.122 1.00 91.62 77 VAL A N 1
ATOM 582 C CA . VAL A 1 77 ? 8.374 2.280 -11.331 1.00 91.62 77 VAL A CA 1
ATOM 583 C C . VAL A 1 77 ? 9.052 1.279 -12.264 1.00 91.62 77 VAL A C 1
ATOM 585 O O . VAL A 1 77 ? 8.652 1.117 -13.415 1.00 91.62 77 VAL A O 1
ATOM 588 N N . LYS A 1 78 ? 10.119 0.647 -11.778 1.00 86.50 78 LYS A N 1
ATOM 589 C CA . LYS A 1 78 ? 10.827 -0.425 -12.476 1.00 86.50 78 LYS A CA 1
ATOM 590 C C . LYS A 1 78 ? 10.934 -1.601 -11.517 1.00 86.50 78 LYS A C 1
ATOM 592 O O . LYS A 1 78 ? 11.630 -1.493 -10.514 1.00 86.50 78 LYS A O 1
ATOM 597 N N . ILE A 1 79 ? 10.232 -2.686 -11.823 1.00 82.94 79 ILE A N 1
ATOM 598 C CA . ILE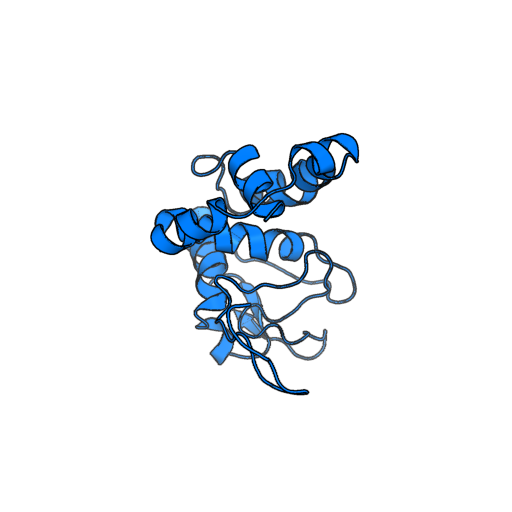 A 1 79 ? 10.337 -3.961 -11.110 1.00 82.94 79 ILE A CA 1
ATOM 599 C C . ILE A 1 79 ? 11.007 -4.935 -12.073 1.00 82.94 79 ILE A C 1
ATOM 601 O O . ILE A 1 79 ? 10.458 -5.220 -13.133 1.00 82.94 79 ILE A O 1
ATOM 605 N N . SER A 1 80 ? 12.213 -5.386 -11.740 1.00 70.62 80 SER A N 1
ATOM 606 C CA . SER A 1 80 ? 12.997 -6.308 -12.577 1.00 70.62 80 SER A CA 1
ATOM 607 C C . SER A 1 80 ? 13.216 -7.676 -11.932 1.00 70.62 80 SER A C 1
ATOM 609 O O . SER A 1 80 ? 13.666 -8.593 -12.610 1.00 70.62 80 SER A O 1
ATOM 611 N N . GLN A 1 81 ? 12.894 -7.835 -10.644 1.00 72.00 81 GLN A N 1
ATOM 612 C CA . GLN A 1 81 ? 13.055 -9.089 -9.907 1.00 72.00 81 GLN A CA 1
ATOM 613 C C . GLN A 1 81 ? 11.684 -9.665 -9.542 1.00 72.00 81 GLN A C 1
ATOM 615 O O . GLN A 1 81 ? 10.906 -9.020 -8.843 1.00 72.00 81 GLN A O 1
ATOM 620 N N . PHE A 1 82 ? 11.409 -10.880 -10.029 1.00 68.12 82 PHE A N 1
ATOM 621 C CA . PHE A 1 82 ? 10.121 -11.575 -9.885 1.00 68.12 82 PHE A CA 1
ATOM 622 C C . PHE A 1 82 ? 10.170 -12.806 -8.968 1.00 68.12 82 PHE A C 1
ATOM 624 O O . PHE A 1 82 ? 9.190 -13.533 -8.857 1.00 68.12 82 PHE A O 1
ATOM 631 N N . VAL A 1 83 ? 11.298 -13.022 -8.287 1.00 61.06 83 VAL A N 1
ATOM 632 C CA . VAL A 1 83 ? 11.557 -14.233 -7.485 1.00 61.06 83 VAL A CA 1
ATOM 633 C C . VAL A 1 83 ? 11.585 -13.938 -5.982 1.00 61.06 83 VAL A C 1
ATOM 635 O O . VAL A 1 83 ? 11.247 -14.793 -5.170 1.00 61.06 83 VAL A O 1
ATOM 638 N N . THR A 1 84 ? 11.957 -12.719 -5.593 1.00 63.31 84 THR A N 1
ATOM 639 C CA . THR A 1 84 ? 12.106 -12.301 -4.194 1.00 63.31 84 THR A CA 1
ATOM 640 C C . THR A 1 84 ? 11.014 -11.312 -3.788 1.00 63.31 84 THR A C 1
ATOM 642 O O . THR A 1 84 ? 10.515 -10.565 -4.638 1.00 63.31 84 THR A O 1
ATOM 645 N N . PRO A 1 85 ? 10.633 -11.267 -2.495 1.00 68.75 85 PRO A N 1
ATOM 646 C CA . PRO A 1 85 ? 9.765 -10.218 -1.987 1.00 68.75 85 PRO A CA 1
ATOM 647 C C . PRO A 1 85 ? 10.342 -8.843 -2.309 1.00 68.75 85 PRO A C 1
ATOM 649 O O . PRO A 1 85 ? 11.453 -8.514 -1.894 1.00 68.75 85 PRO A O 1
ATOM 652 N N . HIS A 1 86 ? 9.600 -8.047 -3.075 1.00 71.06 86 HIS A N 1
ATOM 653 C CA . HIS A 1 86 ? 10.081 -6.740 -3.502 1.00 71.06 86 HIS A CA 1
ATOM 654 C C . HIS A 1 86 ? 9.574 -5.672 -2.519 1.00 71.06 86 HIS A C 1
ATOM 656 O O . HIS A 1 86 ? 8.356 -5.507 -2.404 1.00 71.06 86 HIS A O 1
ATOM 662 N N . PRO A 1 87 ? 10.455 -4.903 -1.842 1.00 71.31 87 PRO A N 1
ATOM 663 C CA . PRO A 1 87 ? 10.063 -3.966 -0.777 1.00 71.31 87 PRO A CA 1
ATOM 664 C C . PRO A 1 87 ? 8.964 -2.974 -1.181 1.00 71.31 87 PRO A C 1
ATOM 666 O O . PRO A 1 87 ? 8.120 -2.595 -0.379 1.00 71.31 87 PRO A O 1
ATOM 669 N N . THR A 1 88 ? 8.912 -2.605 -2.462 1.00 83.94 88 THR A N 1
ATOM 670 C CA . THR A 1 88 ? 7.880 -1.714 -3.017 1.00 83.94 88 THR A CA 1
ATOM 671 C C . THR A 1 88 ? 6.455 -2.271 -2.910 1.00 83.94 88 THR A C 1
ATOM 673 O O . THR A 1 88 ? 5.523 -1.476 -2.841 1.00 83.94 88 THR A O 1
ATOM 676 N N . TYR A 1 89 ? 6.261 -3.597 -2.870 1.00 90.00 89 TYR A N 1
ATOM 677 C CA . TYR A 1 89 ? 4.937 -4.197 -2.647 1.00 90.00 89 TYR A CA 1
ATOM 678 C C . TYR A 1 89 ? 4.496 -4.104 -1.186 1.00 90.00 89 TYR A C 1
ATOM 680 O O . TYR A 1 89 ? 3.304 -3.932 -0.935 1.00 90.00 89 TYR A O 1
ATOM 688 N N . ALA A 1 90 ? 5.443 -4.136 -0.240 1.00 87.56 90 ALA A N 1
ATOM 689 C CA . ALA A 1 90 ? 5.145 -4.094 1.190 1.00 87.56 90 ALA A CA 1
ATOM 690 C C . ALA A 1 90 ? 4.369 -2.832 1.591 1.00 87.56 90 ALA A C 1
ATOM 692 O O . ALA A 1 90 ? 3.525 -2.869 2.482 1.00 87.56 90 ALA A O 1
ATOM 693 N N . GLY A 1 91 ? 4.619 -1.726 0.888 1.00 91.38 91 GLY A N 1
ATOM 694 C CA . GLY A 1 91 ? 3.941 -0.459 1.118 1.00 91.38 91 GLY A CA 1
ATOM 695 C C . GLY A 1 91 ? 2.642 -0.248 0.337 1.00 91.38 91 GLY A C 1
ATOM 696 O O . GLY A 1 91 ? 2.002 0.774 0.551 1.00 91.38 91 GLY A O 1
ATOM 697 N N . ILE A 1 92 ? 2.210 -1.150 -0.555 1.00 95.00 92 ILE A N 1
ATOM 698 C CA . ILE A 1 92 ? 1.041 -0.872 -1.416 1.00 95.00 92 ILE A CA 1
ATOM 699 C C . ILE A 1 92 ? -0.256 -0.764 -0.618 1.00 95.00 92 ILE A C 1
ATOM 701 O O . ILE A 1 92 ? -1.041 0.147 -0.868 1.00 95.00 92 ILE A O 1
ATOM 705 N N . MET A 1 93 ? -0.500 -1.668 0.331 1.00 93.88 93 MET A N 1
ATOM 706 C CA . MET A 1 93 ? -1.732 -1.616 1.120 1.00 93.88 93 MET A CA 1
ATOM 707 C C . MET A 1 93 ? -1.792 -0.336 1.986 1.00 93.88 93 MET A C 1
ATOM 709 O O . MET A 1 93 ? -2.755 0.418 1.822 1.00 93.88 93 MET A O 1
ATOM 713 N N . PRO A 1 94 ? -0.740 0.033 2.746 1.00 94.62 94 PRO A N 1
ATOM 714 C CA . PRO A 1 94 ? -0.704 1.312 3.460 1.00 94.62 94 PRO A CA 1
ATOM 715 C C . PRO A 1 94 ? -0.793 2.540 2.545 1.00 94.62 94 PRO A C 1
ATOM 717 O O . PRO A 1 94 ? -1.485 3.500 2.874 1.00 94.62 94 PRO A O 1
ATOM 720 N N . LEU A 1 95 ? -0.167 2.508 1.364 1.00 95.06 95 LEU A N 1
ATOM 721 C CA . LEU A 1 95 ? -0.270 3.580 0.370 1.00 95.06 95 LEU A CA 1
ATOM 722 C C . LEU A 1 95 ? -1.719 3.783 -0.097 1.00 95.06 95 LEU A C 1
ATOM 724 O O . LEU A 1 95 ? -2.190 4.916 -0.170 1.00 95.06 95 LEU A O 1
ATOM 728 N N . ARG A 1 96 ? -2.446 2.701 -0.397 1.00 95.62 96 ARG A N 1
ATOM 729 C CA . ARG A 1 96 ? -3.852 2.785 -0.820 1.00 95.62 96 ARG A CA 1
ATOM 730 C C . ARG A 1 96 ? -4.758 3.301 0.293 1.00 95.62 96 ARG A C 1
ATOM 732 O O . ARG A 1 96 ? -5.643 4.103 0.015 1.00 95.62 96 ARG A O 1
ATOM 739 N N . ALA A 1 97 ? -4.516 2.889 1.536 1.00 95.00 97 ALA A N 1
ATOM 740 C CA . ALA A 1 97 ? -5.216 3.444 2.688 1.00 95.00 97 ALA A CA 1
ATOM 741 C C . ALA A 1 97 ? -4.934 4.949 2.832 1.00 95.00 97 ALA A C 1
ATOM 743 O O . ALA A 1 97 ? -5.874 5.734 2.912 1.00 95.00 97 ALA A O 1
ATOM 744 N N . CYS A 1 98 ? -3.670 5.379 2.745 1.00 94.88 98 CYS A N 1
ATOM 745 C CA . CYS A 1 98 ? -3.310 6.801 2.764 1.00 94.88 98 CYS A CA 1
ATOM 746 C C . CYS A 1 98 ? -4.024 7.583 1.649 1.00 94.88 98 CYS A C 1
ATOM 748 O O . CYS A 1 98 ? -4.514 8.686 1.877 1.00 94.88 98 CYS A O 1
ATOM 750 N N . TYR A 1 99 ? -4.156 7.007 0.452 1.00 95.00 99 TYR A N 1
ATOM 751 C CA . TYR A 1 99 ? -4.852 7.648 -0.668 1.00 95.00 99 TYR A CA 1
ATOM 752 C C . TYR A 1 99 ? -6.322 7.973 -0.355 1.00 95.00 99 TYR A C 1
ATOM 754 O O . TYR A 1 99 ? -6.849 8.986 -0.831 1.00 95.00 99 TYR A O 1
ATOM 762 N N . PHE A 1 100 ? -6.982 7.169 0.489 1.00 93.06 100 PHE A N 1
ATOM 763 C CA . PHE A 1 100 ? -8.352 7.435 0.932 1.00 93.06 100 PHE A CA 1
ATOM 764 C C . PHE A 1 100 ? -8.481 8.691 1.790 1.00 93.06 100 PHE A C 1
ATOM 766 O O . PHE A 1 100 ? -9.527 9.327 1.713 1.00 93.06 100 PHE A O 1
ATOM 773 N N . LYS A 1 101 ? -7.442 9.117 2.520 1.00 91.88 101 LYS A N 1
ATOM 774 C CA . LYS A 1 101 ? -7.484 10.365 3.307 1.00 91.88 101 LYS A CA 1
ATOM 775 C C . LYS A 1 101 ? -7.895 11.569 2.447 1.00 91.88 101 LYS A C 1
ATOM 777 O O . LYS A 1 101 ? -8.669 12.405 2.896 1.00 91.88 101 LYS A O 1
ATOM 782 N N . GLU A 1 102 ? -7.429 11.621 1.196 1.00 89.12 102 GLU A N 1
ATOM 783 C CA . GLU A 1 102 ? -7.741 12.706 0.251 1.00 89.12 102 GLU A CA 1
ATOM 784 C C . GLU A 1 102 ? -8.986 12.431 -0.609 1.00 89.12 102 GLU A C 1
ATOM 786 O O . GLU A 1 102 ? -9.704 13.360 -0.970 1.00 89.12 102 GLU A O 1
ATOM 791 N N . HIS A 1 103 ? -9.249 11.168 -0.963 1.00 91.00 103 HIS A N 1
ATOM 792 C CA . HIS A 1 103 ? -10.229 10.831 -2.007 1.00 91.00 103 HIS A CA 1
ATOM 793 C C . HIS A 1 103 ? -11.512 10.182 -1.483 1.00 91.00 103 HIS A C 1
ATOM 795 O O . HIS A 1 103 ? -12.525 10.190 -2.181 1.00 91.00 103 HIS A O 1
ATOM 801 N N . ARG A 1 104 ? -11.462 9.578 -0.291 1.00 92.62 104 ARG A N 1
ATOM 802 C CA . ARG A 1 104 ? -12.535 8.809 0.359 1.00 92.62 104 ARG A CA 1
ATOM 803 C C . ARG A 1 104 ? -12.437 8.930 1.889 1.00 92.62 104 ARG A C 1
ATOM 805 O O . ARG A 1 104 ? -12.213 7.924 2.570 1.00 92.62 104 ARG A O 1
ATOM 812 N N . PRO A 1 105 ? -12.582 10.149 2.446 1.00 93.38 105 PRO A N 1
ATOM 813 C CA . PRO A 1 105 ? -12.414 10.387 3.881 1.00 93.38 105 PRO A CA 1
ATOM 814 C C . PRO A 1 105 ? -13.398 9.574 4.738 1.00 93.38 105 PRO A C 1
ATOM 816 O O . PRO A 1 105 ? -13.096 9.238 5.878 1.00 93.38 105 PRO A O 1
ATOM 819 N N . ASP A 1 106 ? -14.547 9.190 4.175 1.00 93.94 106 ASP A N 1
ATOM 820 C CA . ASP A 1 106 ? -15.509 8.279 4.796 1.00 93.94 106 ASP A CA 1
ATOM 821 C C . ASP A 1 106 ? -14.912 6.894 5.092 1.00 93.94 106 ASP A C 1
ATOM 823 O O . ASP A 1 106 ? -15.113 6.351 6.177 1.00 93.94 106 ASP A O 1
ATOM 827 N N . LEU A 1 107 ? -14.160 6.325 4.143 1.00 91.94 107 LEU A N 1
ATOM 828 C CA . LEU A 1 107 ? -13.493 5.032 4.319 1.00 91.94 107 LEU A CA 1
ATOM 829 C C . LEU A 1 107 ? -12.254 5.162 5.199 1.00 91.94 107 LEU A C 1
ATOM 831 O O . LEU A 1 107 ? -11.982 4.271 5.996 1.00 91.94 107 LEU A O 1
ATOM 835 N N . TRP A 1 108 ? -11.527 6.273 5.072 1.00 93.31 108 TRP A N 1
ATOM 836 C CA . TRP A 1 108 ? -10.390 6.580 5.934 1.00 93.31 108 TRP A CA 1
ATOM 837 C C . TRP A 1 108 ? -10.795 6.606 7.410 1.00 93.31 108 TRP A C 1
ATOM 839 O O . TRP A 1 108 ? -10.187 5.914 8.218 1.00 93.31 108 TRP A O 1
ATOM 849 N N . ASN A 1 109 ? -11.867 7.323 7.754 1.00 93.62 109 ASN A N 1
ATOM 850 C CA . ASN A 1 109 ? -12.336 7.406 9.138 1.00 93.62 109 ASN A CA 1
ATOM 851 C C . ASN A 1 109 ? -12.748 6.033 9.686 1.00 93.62 109 ASN A C 1
ATOM 853 O O . ASN A 1 109 ? -12.371 5.700 10.802 1.00 93.62 109 ASN A O 1
ATOM 857 N N . LYS A 1 110 ? -13.419 5.200 8.877 1.00 93.94 110 LYS A N 1
ATOM 858 C CA . LYS A 1 110 ? -13.745 3.814 9.259 1.00 93.94 110 LYS A CA 1
ATOM 859 C C . LYS A 1 110 ? -12.508 2.949 9.490 1.00 93.94 110 LYS A C 1
ATOM 861 O O . LYS A 1 110 ? -12.519 2.116 10.385 1.00 93.94 110 LYS A O 1
ATOM 866 N N . LEU A 1 111 ? -11.452 3.118 8.690 1.00 93.50 111 LEU A N 1
ATOM 867 C CA . LEU A 1 111 ? -10.189 2.407 8.918 1.00 93.50 111 LEU A CA 1
ATOM 868 C C . LEU A 1 111 ? -9.566 2.823 10.253 1.00 93.50 111 LEU A C 1
ATOM 870 O O . LEU A 1 111 ? -9.096 1.963 10.983 1.00 93.50 111 LEU A O 1
ATOM 874 N N . LEU A 1 112 ? -9.609 4.112 10.600 1.00 92.94 112 LEU A N 1
ATOM 875 C CA . LEU A 1 112 ? -9.055 4.616 11.861 1.00 92.94 112 LEU A CA 1
ATOM 876 C C . LEU A 1 112 ? -9.826 4.174 13.116 1.00 92.94 112 LEU A C 1
ATOM 878 O O . LEU A 1 112 ? -9.295 4.311 14.215 1.00 92.94 112 LEU A O 1
ATOM 882 N N . GLU A 1 113 ? -11.045 3.647 12.973 1.00 94.75 113 GLU A N 1
ATOM 883 C CA . GLU A 1 113 ? -11.792 3.016 14.072 1.00 94.75 113 GLU A CA 1
ATOM 884 C C . GLU A 1 113 ? -11.255 1.616 14.422 1.00 94.75 113 GLU A C 1
ATOM 886 O O . GLU A 1 113 ? -11.589 1.077 15.479 1.00 94.75 113 GLU A O 1
ATOM 891 N N . LEU A 1 114 ? -10.439 1.013 13.550 1.00 95.31 114 LEU A N 1
ATOM 892 C CA . LEU A 1 114 ? -9.846 -0.301 13.773 1.00 95.31 114 LEU A CA 1
ATOM 893 C C . LEU A 1 114 ? -8.626 -0.203 14.700 1.00 95.31 114 LEU A C 1
ATOM 895 O O . LEU A 1 114 ? -7.863 0.764 14.679 1.00 95.31 114 LEU A O 1
ATOM 899 N N . GLU A 1 115 ? -8.439 -1.235 15.520 1.00 96.06 115 GLU A N 1
ATOM 900 C CA . GLU A 1 115 ? -7.301 -1.334 16.432 1.00 96.06 115 GLU A CA 1
ATOM 901 C C . GLU A 1 115 ? -5.993 -1.492 15.646 1.00 96.06 115 GLU A C 1
ATOM 903 O O . GLU A 1 115 ? -5.903 -2.314 14.739 1.00 96.06 115 GLU A O 1
ATOM 908 N N . CYS A 1 116 ? -4.968 -0.724 16.025 1.00 94.00 116 CYS A N 1
ATOM 909 C CA . CYS A 1 116 ? -3.671 -0.715 15.346 1.00 94.00 116 CYS A CA 1
ATOM 910 C C . CYS A 1 116 ? -2.559 -1.428 16.136 1.00 94.00 116 CYS A C 1
ATOM 912 O O . CYS A 1 116 ? -1.423 -1.544 15.666 1.00 94.00 116 CYS A O 1
ATOM 914 N N . HIS A 1 117 ? -2.854 -1.863 17.367 1.00 96.00 117 HIS A N 1
ATOM 915 C CA . HIS A 1 117 ? -1.950 -2.585 18.262 1.00 96.00 117 HIS A CA 1
ATOM 916 C C . HIS A 1 117 ? -0.576 -1.909 18.432 1.00 96.00 117 HIS A C 1
ATOM 918 O O . HIS A 1 117 ? 0.455 -2.577 18.570 1.00 96.00 117 HIS A O 1
ATOM 924 N N . THR A 1 118 ? -0.546 -0.571 18.434 1.00 95.00 118 THR A N 1
ATOM 925 C CA . THR A 1 118 ? 0.702 0.214 18.421 1.00 95.00 118 THR A CA 1
ATOM 926 C C . THR A 1 118 ? 1.618 -0.120 19.600 1.00 95.00 118 THR A C 1
ATOM 928 O O . THR A 1 118 ? 2.827 -0.276 19.414 1.00 95.00 118 THR A O 1
ATOM 931 N N . GLU A 1 119 ? 1.072 -0.270 20.810 1.00 95.62 119 GLU A N 1
ATOM 932 C CA . GLU A 1 119 ? 1.861 -0.591 22.009 1.00 95.62 119 GLU A CA 1
ATOM 933 C C . GLU A 1 119 ? 2.525 -1.9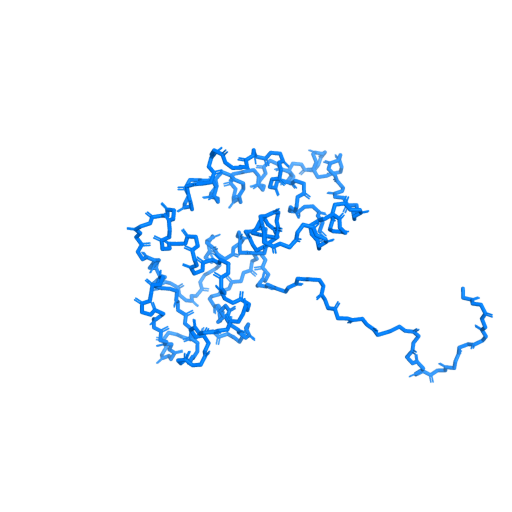71 21.912 1.00 95.62 119 GLU A C 1
ATOM 935 O O . GLU A 1 119 ? 3.722 -2.111 22.173 1.00 95.62 119 GLU A O 1
ATOM 940 N N . TYR A 1 120 ? 1.783 -2.978 21.446 1.00 96.62 120 TYR A N 1
ATOM 941 C CA . TYR A 1 120 ? 2.298 -4.332 21.243 1.00 96.62 120 TYR A CA 1
ATOM 942 C C . TYR A 1 120 ? 3.356 -4.390 20.130 1.00 96.62 120 TYR A C 1
ATOM 944 O O . TYR A 1 120 ? 4.409 -5.019 20.261 1.00 96.62 120 TYR A O 1
ATOM 952 N N . ARG A 1 121 ? 3.129 -3.683 19.021 1.00 96.75 121 ARG A N 1
ATOM 953 C CA . ARG A 1 121 ? 4.116 -3.592 17.938 1.00 96.75 121 ARG A CA 1
ATOM 954 C C . ARG A 1 121 ? 5.388 -2.875 18.374 1.00 96.75 121 ARG A C 1
ATOM 956 O O . ARG A 1 121 ? 6.469 -3.201 17.885 1.00 96.75 121 ARG A O 1
ATOM 963 N N . ARG A 1 122 ? 5.276 -1.903 19.282 1.00 96.94 122 ARG A N 1
ATOM 964 C CA . ARG A 1 122 ? 6.432 -1.224 19.873 1.00 96.94 122 ARG A CA 1
ATOM 965 C C . ARG A 1 122 ? 7.228 -2.173 20.767 1.00 96.94 122 ARG A C 1
ATOM 967 O O . ARG A 1 122 ? 8.443 -2.234 20.617 1.00 96.94 122 ARG A O 1
ATOM 974 N N . SER A 1 123 ? 6.566 -2.935 21.641 1.00 97.00 123 SER A N 1
ATOM 975 C CA . SER A 1 123 ? 7.246 -3.849 22.574 1.00 97.00 123 SER A CA 1
ATOM 976 C C . SER A 1 123 ? 7.975 -5.003 21.876 1.00 97.00 123 SER A C 1
ATOM 978 O O . SER A 1 123 ? 8.990 -5.481 22.374 1.00 97.00 123 SER A O 1
ATOM 980 N N . THR A 1 124 ? 7.504 -5.410 20.697 1.00 96.88 124 THR A N 1
ATOM 981 C CA . THR A 1 124 ? 8.122 -6.462 19.870 1.00 96.88 124 THR A CA 1
ATOM 982 C C . THR A 1 124 ? 9.163 -5.940 18.870 1.00 96.88 124 THR A C 1
ATOM 984 O O . THR A 1 124 ? 9.772 -6.728 18.150 1.00 96.88 124 THR A O 1
ATOM 987 N N . GLY A 1 125 ? 9.362 -4.619 18.774 1.00 96.12 125 GLY A N 1
ATOM 988 C CA . GLY A 1 125 ? 10.236 -3.987 17.776 1.00 96.12 125 GLY A CA 1
ATOM 989 C C . GLY A 1 125 ? 9.676 -3.977 16.344 1.00 96.12 125 GLY A C 1
ATOM 990 O O . GLY A 1 125 ? 10.300 -3.413 15.444 1.00 96.12 125 GLY A O 1
ATOM 991 N N . LYS A 1 126 ? 8.487 -4.549 16.114 1.00 94.38 126 LYS A N 1
ATOM 992 C CA . LYS A 1 126 ? 7.827 -4.610 14.801 1.00 94.38 126 LYS A CA 1
ATOM 993 C C . LYS A 1 126 ? 7.491 -3.221 14.254 1.00 94.38 126 LYS A C 1
ATOM 995 O O . LYS A 1 126 ? 7.729 -2.968 13.075 1.00 94.38 126 LYS A O 1
ATOM 1000 N N . LEU A 1 127 ? 7.035 -2.318 15.127 1.00 95.56 127 LEU A N 1
ATOM 1001 C CA . LEU A 1 127 ? 6.721 -0.927 14.781 1.00 95.56 127 LEU A CA 1
ATOM 1002 C C . LEU A 1 127 ? 7.922 -0.227 14.129 1.00 95.56 127 LEU A C 1
ATOM 1004 O O . LEU A 1 127 ? 7.773 0.499 13.151 1.00 95.56 127 LEU A O 1
ATOM 1008 N N . GLU A 1 128 ? 9.119 -0.471 14.662 1.00 96.25 128 GLU A N 1
ATOM 1009 C CA . GLU A 1 128 ? 10.344 0.153 14.170 1.00 96.25 128 GLU A CA 1
ATOM 1010 C C . GLU A 1 128 ? 10.801 -0.463 12.842 1.00 96.25 128 GLU A C 1
ATOM 1012 O O . GLU A 1 128 ? 11.218 0.250 11.933 1.00 96.25 128 GLU A O 1
ATOM 1017 N N . GLN A 1 129 ? 10.635 -1.777 12.660 1.00 93.00 129 GLN A N 1
ATOM 1018 C CA . GLN A 1 129 ? 10.880 -2.419 11.362 1.00 93.00 129 GLN A CA 1
ATOM 1019 C C . GLN A 1 129 ? 9.972 -1.837 10.267 1.00 93.00 129 GLN A C 1
ATOM 1021 O O . GLN A 1 129 ? 10.431 -1.559 9.159 1.00 93.00 129 GLN A O 1
ATOM 1026 N N . GLU A 1 130 ? 8.693 -1.614 10.573 1.00 93.81 130 GLU A N 1
ATOM 1027 C CA . GLU A 1 130 ? 7.724 -1.016 9.645 1.00 93.81 130 GLU A CA 1
ATOM 1028 C C . GLU A 1 130 ? 8.004 0.465 9.379 1.00 93.81 130 GLU A C 1
ATOM 1030 O O . GLU A 1 130 ? 7.743 0.943 8.271 1.00 93.81 130 GLU A O 1
ATOM 1035 N N . ARG A 1 131 ? 8.602 1.181 10.340 1.00 95.44 131 ARG A N 1
ATOM 1036 C CA . ARG A 1 131 ? 9.024 2.575 10.154 1.00 95.44 131 ARG A CA 1
ATOM 1037 C C . ARG A 1 131 ? 9.997 2.683 8.986 1.00 95.44 131 ARG A C 1
ATOM 1039 O O . ARG A 1 131 ? 9.772 3.479 8.077 1.00 95.44 131 ARG A O 1
ATOM 1046 N N . PHE A 1 132 ? 11.026 1.839 8.960 1.00 91.88 132 PHE A N 1
ATOM 1047 C CA . PHE A 1 132 ? 12.013 1.834 7.878 1.00 91.88 132 PHE A CA 1
ATOM 1048 C C . PHE A 1 132 ? 11.483 1.180 6.600 1.00 91.88 132 PHE A C 1
ATOM 1050 O O . PHE A 1 132 ? 11.617 1.745 5.514 1.00 91.88 132 PHE A O 1
ATOM 1057 N N . ALA A 1 133 ? 10.879 -0.006 6.720 1.00 90.44 133 ALA A N 1
ATOM 1058 C CA . ALA A 1 133 ? 10.485 -0.811 5.567 1.00 90.44 133 ALA A CA 1
ATOM 1059 C C . ALA A 1 133 ? 9.286 -0.232 4.806 1.00 90.44 133 ALA A C 1
ATOM 1061 O O . ALA A 1 133 ? 9.163 -0.458 3.602 1.00 90.44 133 ALA A O 1
ATOM 1062 N N . VAL A 1 134 ? 8.406 0.503 5.494 1.00 93.38 134 VAL A N 1
ATOM 1063 C CA . VAL A 1 134 ? 7.155 1.008 4.923 1.00 93.38 134 VAL A CA 1
ATOM 1064 C C . VAL A 1 134 ? 7.046 2.519 5.050 1.00 93.38 134 VAL A C 1
ATOM 1066 O O . VAL A 1 134 ? 6.986 3.186 4.022 1.00 93.38 134 VAL A O 1
ATOM 1069 N N . ALA A 1 135 ? 7.033 3.085 6.259 1.00 95.06 135 ALA A N 1
ATOM 1070 C CA . ALA A 1 135 ? 6.691 4.501 6.434 1.00 95.06 135 ALA A CA 1
ATOM 1071 C C . ALA A 1 135 ? 7.696 5.435 5.742 1.00 95.06 135 ALA A C 1
ATOM 1073 O O . ALA A 1 135 ? 7.324 6.226 4.874 1.00 95.06 135 ALA A O 1
ATOM 1074 N N . GLN A 1 136 ? 8.987 5.288 6.041 1.00 94.56 136 GLN A N 1
ATOM 1075 C CA . GLN A 1 136 ? 10.050 6.056 5.390 1.00 94.56 136 GLN A CA 1
ATOM 1076 C C . GLN A 1 136 ? 10.155 5.747 3.899 1.00 94.56 136 GLN A C 1
ATOM 1078 O O . GLN A 1 136 ? 10.380 6.656 3.097 1.00 94.56 136 GLN A O 1
ATOM 1083 N N . PHE A 1 137 ? 9.974 4.477 3.522 1.00 91.94 137 PHE A N 1
ATOM 1084 C CA . 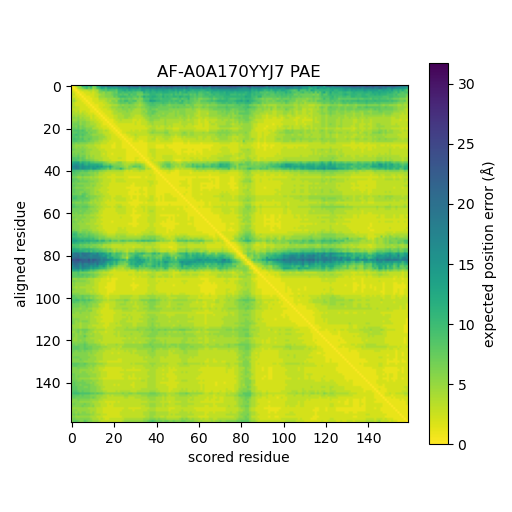PHE A 1 137 ? 9.980 4.071 2.123 1.00 91.94 137 PHE A CA 1
ATOM 1085 C C . PHE A 1 137 ? 8.884 4.788 1.330 1.00 91.94 137 PHE A C 1
ATOM 1087 O O . PHE A 1 137 ? 9.182 5.389 0.303 1.00 91.94 137 PHE A O 1
ATOM 1094 N N . LEU A 1 138 ? 7.635 4.767 1.802 1.00 92.94 138 LEU A N 1
ATOM 1095 C CA . LEU A 1 138 ? 6.507 5.386 1.110 1.00 92.94 138 LEU A CA 1
ATOM 1096 C C . LEU A 1 138 ? 6.658 6.898 1.019 1.00 92.94 138 LEU A C 1
ATOM 1098 O O . LEU A 1 138 ? 6.473 7.444 -0.070 1.00 92.94 138 LEU A O 1
ATOM 1102 N N . ARG A 1 139 ? 7.050 7.549 2.123 1.00 94.62 139 ARG A N 1
ATOM 1103 C CA . ARG A 1 139 ? 7.303 8.994 2.145 1.00 94.62 139 ARG A CA 1
ATOM 1104 C C . ARG A 1 139 ? 8.319 9.371 1.069 1.00 94.62 139 ARG A C 1
ATOM 1106 O O . ARG A 1 139 ? 7.965 10.122 0.173 1.00 94.62 139 ARG A O 1
ATOM 1113 N N . ARG A 1 140 ? 9.489 8.724 1.040 1.00 92.44 140 ARG A N 1
ATOM 1114 C CA . ARG A 1 140 ? 10.560 9.029 0.070 1.00 92.44 140 ARG A CA 1
ATOM 1115 C C . ARG A 1 140 ? 10.246 8.605 -1.362 1.00 92.44 140 ARG A C 1
ATOM 1117 O O . ARG A 1 140 ? 10.531 9.330 -2.312 1.00 92.44 140 ARG A O 1
ATOM 1124 N N . PHE A 1 141 ? 9.699 7.405 -1.551 1.00 90.56 141 PHE A N 1
ATOM 1125 C CA . PHE A 1 141 ? 9.495 6.834 -2.883 1.00 90.56 141 PHE A CA 1
ATOM 1126 C C . PHE A 1 141 ? 8.345 7.510 -3.633 1.00 90.56 141 PHE A C 1
ATOM 1128 O O . PHE A 1 141 ? 8.459 7.722 -4.842 1.00 90.56 141 PHE A O 1
ATOM 1135 N N . TYR A 1 142 ? 7.260 7.851 -2.931 1.00 91.12 142 TYR A N 1
ATOM 1136 C CA . TYR A 1 142 ? 6.091 8.526 -3.501 1.00 91.12 142 TYR A CA 1
ATOM 1137 C C . TYR A 1 142 ? 6.058 10.033 -3.228 1.00 91.12 142 TYR A C 1
ATOM 1139 O O . TYR A 1 142 ? 5.108 10.674 -3.658 1.00 91.12 142 TYR A O 1
ATOM 1147 N N . LYS A 1 143 ? 7.085 10.598 -2.580 1.00 92.88 143 LYS A N 1
ATOM 1148 C CA . LYS A 1 143 ? 7.179 12.019 -2.208 1.00 92.88 143 LYS A CA 1
ATOM 1149 C C . LYS A 1 143 ? 5.971 12.509 -1.402 1.00 92.88 143 LYS A C 1
ATOM 1151 O O . LYS A 1 143 ? 5.279 13.448 -1.787 1.00 92.88 143 LYS A O 1
ATOM 1156 N N . LEU A 1 144 ? 5.661 11.789 -0.329 1.00 92.81 144 LEU A N 1
ATOM 1157 C CA . LEU A 1 144 ? 4.496 12.031 0.528 1.00 92.81 144 LEU A CA 1
ATOM 1158 C C . LEU A 1 144 ? 4.862 12.714 1.855 1.00 92.81 144 LEU A C 1
ATOM 1160 O O . LEU A 1 144 ? 4.029 12.770 2.758 1.00 92.81 144 LEU A O 1
ATOM 1164 N N . GLU A 1 145 ? 6.091 13.218 1.994 1.00 94.25 145 GLU A N 1
ATOM 1165 C CA . GLU A 1 145 ? 6.613 13.814 3.226 1.00 94.25 145 GLU A CA 1
ATOM 1166 C C . GLU A 1 145 ? 5.748 14.959 3.756 1.00 94.25 145 GLU A C 1
ATOM 1168 O O . GLU A 1 145 ? 5.570 15.043 4.972 1.00 94.25 145 GLU A O 1
ATOM 1173 N N . ASP A 1 146 ? 5.202 15.777 2.852 1.00 92.12 146 ASP A N 1
ATOM 1174 C CA . ASP A 1 146 ? 4.377 16.951 3.166 1.00 92.12 146 ASP A CA 1
ATOM 1175 C C . ASP A 1 146 ? 2.911 16.597 3.472 1.00 92.12 146 ASP A C 1
ATOM 1177 O O . ASP A 1 146 ? 2.149 17.435 3.950 1.00 92.12 146 ASP A O 1
ATOM 1181 N N . LYS A 1 147 ? 2.493 15.358 3.178 1.00 91.69 147 LYS A N 1
ATOM 1182 C CA . LYS A 1 147 ? 1.096 14.903 3.291 1.00 91.69 147 LYS A CA 1
ATOM 1183 C C . LYS A 1 147 ? 0.858 13.968 4.475 1.00 91.69 147 LYS A C 1
ATOM 1185 O O . LYS A 1 147 ? -0.237 13.953 5.043 1.00 91.69 147 LYS A O 1
ATOM 1190 N N . PHE A 1 148 ? 1.868 13.172 4.823 1.00 94.50 148 PHE A N 1
ATOM 1191 C CA . PHE A 1 148 ? 1.782 12.145 5.857 1.00 94.50 148 PHE A CA 1
ATOM 1192 C C . PHE A 1 148 ? 3.036 12.148 6.727 1.00 94.50 148 PHE A C 1
ATOM 1194 O O . PHE A 1 148 ? 4.167 12.196 6.230 1.00 94.50 148 PHE A O 1
ATOM 1201 N N . THR A 1 149 ? 2.826 12.043 8.036 1.00 96.12 149 THR A N 1
ATOM 1202 C CA . THR A 1 149 ? 3.886 11.745 9.006 1.00 96.12 149 THR A CA 1
ATOM 1203 C C . THR A 1 149 ? 4.250 10.256 8.947 1.00 96.12 149 THR A C 1
ATOM 1205 O O . THR A 1 149 ? 3.573 9.457 8.294 1.00 96.12 149 THR A O 1
ATOM 1208 N N . GLU A 1 150 ? 5.343 9.852 9.601 1.00 96.44 150 GLU A N 1
ATOM 1209 C CA . GLU A 1 150 ? 5.622 8.417 9.749 1.00 96.44 150 GLU A CA 1
ATOM 1210 C C . GLU A 1 150 ? 4.560 7.752 10.626 1.00 96.44 150 GLU A C 1
ATOM 1212 O O . GLU A 1 150 ? 4.141 6.637 10.336 1.00 96.44 150 GLU A O 1
ATOM 1217 N N . GLU A 1 151 ? 4.090 8.459 11.651 1.00 94.50 151 GLU A N 1
ATOM 1218 C CA . GLU A 1 151 ? 3.064 8.019 12.590 1.00 94.50 151 GLU A CA 1
ATOM 1219 C C . GLU A 1 151 ? 1.725 7.750 11.888 1.00 94.50 151 GLU A C 1
ATOM 1221 O O . GLU A 1 151 ? 1.141 6.695 12.126 1.00 94.50 151 GLU A O 1
ATOM 1226 N N . ASP A 1 152 ? 1.297 8.620 10.962 1.00 93.38 152 ASP A N 1
ATOM 1227 C CA . ASP A 1 152 ? 0.089 8.418 10.145 1.00 93.38 152 ASP A CA 1
ATOM 1228 C C . ASP A 1 152 ? 0.155 7.078 9.390 1.00 93.38 152 ASP A C 1
ATOM 1230 O O . ASP A 1 152 ? -0.798 6.297 9.378 1.00 93.38 152 ASP A O 1
ATOM 1234 N N . ILE A 1 153 ? 1.299 6.792 8.759 1.00 95.44 153 ILE A N 1
ATOM 1235 C CA . ILE A 1 153 ? 1.488 5.567 7.970 1.00 95.44 153 ILE A CA 1
ATOM 1236 C C . ILE A 1 153 ? 1.629 4.350 8.888 1.00 95.44 153 ILE A C 1
ATOM 1238 O O . ILE A 1 153 ? 1.083 3.289 8.594 1.00 95.44 153 ILE A O 1
ATOM 1242 N N . LEU A 1 154 ? 2.343 4.484 10.007 1.00 95.94 154 LEU A N 1
ATOM 1243 C CA . LEU A 1 154 ? 2.536 3.406 10.974 1.00 95.94 154 LEU A CA 1
ATOM 1244 C C . LEU A 1 154 ? 1.228 2.984 11.641 1.00 95.94 154 LEU A C 1
ATOM 1246 O O . LEU A 1 154 ? 1.046 1.783 11.854 1.00 95.94 154 LEU A O 1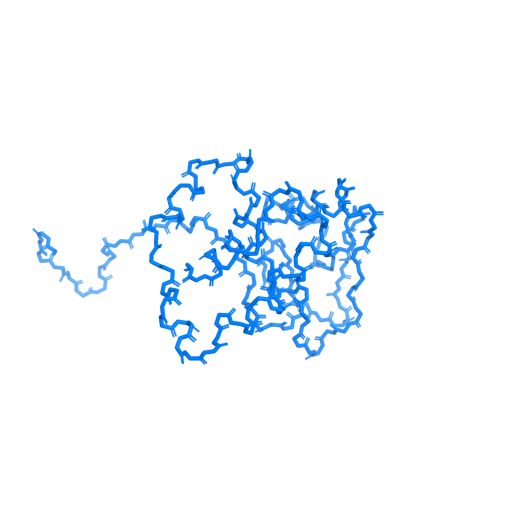
ATOM 1250 N N . GLN A 1 155 ? 0.335 3.931 11.938 1.00 94.44 155 GLN A N 1
ATOM 1251 C CA . GLN A 1 155 ? -1.005 3.637 12.440 1.00 94.44 155 GLN A CA 1
ATOM 1252 C C . GLN A 1 155 ? -1.765 2.763 11.439 1.00 94.44 155 GLN A C 1
ATOM 1254 O O . GLN A 1 155 ? -2.263 1.703 11.805 1.00 94.44 155 GLN A O 1
ATOM 1259 N N . ILE A 1 156 ? -1.759 3.149 10.160 1.00 94.50 156 ILE A N 1
ATOM 1260 C CA . ILE A 1 156 ? -2.384 2.376 9.080 1.00 94.50 156 ILE A CA 1
ATOM 1261 C C . ILE A 1 156 ? -1.752 1.005 8.887 1.00 94.50 156 ILE A C 1
ATOM 1263 O O . ILE A 1 156 ? -2.467 0.048 8.636 1.00 94.50 156 ILE A O 1
ATOM 1267 N N . CYS A 1 157 ? -0.433 0.867 9.023 1.00 94.12 157 CYS A N 1
ATOM 1268 C CA . CYS A 1 157 ? 0.195 -0.451 8.951 1.00 94.12 157 CYS A CA 1
ATOM 1269 C C . CYS A 1 157 ? -0.317 -1.411 10.037 1.00 94.12 157 CYS A C 1
ATOM 1271 O O . CYS A 1 157 ? -0.049 -2.606 9.942 1.00 94.12 157 CYS A O 1
ATOM 1273 N N . GLY A 1 158 ? -0.852 -0.883 11.147 1.00 93.25 158 GLY A N 1
ATOM 1274 C CA . GLY A 1 158 ? -1.272 -1.663 12.321 1.00 93.25 158 GLY A CA 1
ATOM 1275 C C . GLY A 1 158 ? -2.701 -2.153 12.265 1.00 93.25 158 GLY A C 1
ATOM 1276 O O . GLY A 1 158 ? -3.039 -3.059 13.022 1.00 93.25 158 GLY A O 1
ATOM 1277 N N . ILE A 1 159 ? -3.478 -1.547 11.375 1.00 92.44 159 ILE A N 1
ATOM 1278 C CA . ILE A 1 159 ? -4.847 -1.903 11.026 1.00 92.44 159 ILE A CA 1
ATOM 1279 C C . ILE A 1 159 ? -4.817 -3.032 9.991 1.00 92.44 159 ILE A C 1
ATOM 1281 O O . ILE A 1 159 ? -5.572 -4.013 10.167 1.00 92.44 159 ILE A O 1
#

Foldseek 3Di:
DPDDDDPPDDPDDDDDLADADALWDFDAAQQPRHADDLVAWDALPQARHTHRDPVSSPRPSCVQNSVLSVPQQVDHDDDDDRDGGDLVRNQSRLSVLLSCVPVPVVSNVVLLVDDLCCVVCVVVVVLVVCLVSHLVCCCVNSVCVVPDDSVRSSSSSSD

pLDDT: mean 91.77, std 6.63, range [61.06, 97.44]

Solvent-accessible surface area (backbone atoms only — not comparable to full-atom values): 9249 Å² total; per-residue (Å²): 130,99,63,91,80,61,92,92,61,84,86,76,86,82,79,76,94,71,83,63,65,56,60,80,36,49,48,42,12,60,41,78,62,48,80,43,54,90,90,52,65,40,64,30,88,78,25,27,49,59,23,79,44,78,74,36,67,73,21,77,72,28,41,49,66,37,47,39,24,53,76,51,43,68,52,62,48,82,83,88,66,56,82,48,64,42,63,78,46,38,30,46,40,46,50,46,53,57,46,21,60,82,77,35,49,72,58,34,55,60,52,69,73,45,72,32,59,60,70,61,29,51,77,71,48,50,47,59,53,42,39,59,59,26,26,52,41,46,24,67,66,38,58,32,62,94,80,46,56,57,65,61,42,49,48,52,68,36,84